Protein AF-A0A2N5SZE6-F1 (afdb_monomer_lite)

Structure (mmCIF, N/CA/C/O backbone):
data_AF-A0A2N5SZE6-F1
#
_entry.id   AF-A0A2N5SZE6-F1
#
loop_
_atom_site.group_PDB
_atom_site.id
_atom_site.type_symbol
_atom_site.label_atom_id
_atom_site.label_alt_id
_atom_site.label_comp_id
_atom_site.label_asym_id
_atom_site.label_entity_id
_atom_site.label_seq_id
_atom_site.pdbx_PDB_ins_code
_atom_site.Cartn_x
_atom_site.Cartn_y
_atom_site.Cartn_z
_atom_site.occupancy
_atom_site.B_iso_or_equiv
_atom_site.auth_seq_id
_atom_site.auth_comp_id
_atom_site.auth_asym_id
_atom_site.auth_atom_id
_atom_site.pdbx_PDB_model_num
ATOM 1 N N . MET A 1 1 ? -30.604 61.921 -25.291 1.00 42.69 1 MET A N 1
ATOM 2 C CA . MET A 1 1 ? -31.388 61.416 -26.440 1.00 42.69 1 MET A CA 1
ATOM 3 C C . MET A 1 1 ? -31.442 59.895 -26.360 1.00 42.69 1 MET A C 1
ATOM 5 O O . MET A 1 1 ? -30.393 59.271 -26.375 1.00 42.69 1 MET A O 1
ATOM 9 N N . LYS A 1 2 ? -32.640 59.316 -26.205 1.00 49.38 2 LYS A N 1
ATOM 10 C CA . LYS A 1 2 ? -32.944 57.936 -26.626 1.00 49.38 2 LYS A CA 1
ATOM 11 C C . LYS A 1 2 ? -33.401 57.992 -28.090 1.00 49.38 2 LYS A C 1
ATOM 13 O O . LYS A 1 2 ? -34.005 58.991 -28.478 1.00 49.38 2 LYS A O 1
ATOM 18 N N . PRO A 1 3 ? -33.115 56.951 -28.872 1.00 51.12 3 PRO A N 1
ATOM 19 C CA . PRO A 1 3 ? -34.166 56.036 -29.341 1.00 51.12 3 PRO A CA 1
ATOM 20 C C . PRO A 1 3 ? -33.725 54.574 -29.103 1.00 51.12 3 PRO A C 1
ATOM 22 O O . PRO A 1 3 ? -32.550 54.318 -28.881 1.00 51.12 3 PRO A O 1
ATOM 25 N N . GLY A 1 4 ? -34.557 53.538 -29.048 1.00 38.22 4 GLY A N 1
ATOM 26 C CA . GLY A 1 4 ? -35.916 53.321 -29.541 1.00 38.22 4 GLY A CA 1
ATOM 27 C C . GLY A 1 4 ? -35.947 51.893 -30.114 1.00 38.22 4 GLY A C 1
ATOM 28 O O . GLY A 1 4 ? -35.139 51.573 -30.976 1.00 38.22 4 GLY A O 1
ATOM 29 N N . LEU A 1 5 ? -36.806 51.032 -29.560 1.00 47.62 5 LEU A N 1
ATOM 30 C CA . LEU A 1 5 ? -36.953 49.595 -29.844 1.00 47.62 5 LEU A CA 1
ATOM 31 C C . LEU A 1 5 ? -37.457 49.263 -31.262 1.00 47.62 5 LEU A C 1
ATOM 33 O O . LEU A 1 5 ? -38.324 49.972 -31.766 1.00 47.62 5 LEU A O 1
ATOM 37 N N . SER A 1 6 ? -37.061 48.088 -31.779 1.00 46.69 6 SER A N 1
ATOM 38 C CA . SER A 1 6 ? -37.891 47.042 -32.444 1.00 46.69 6 SER A CA 1
ATOM 39 C C . SER A 1 6 ? -37.026 46.220 -33.409 1.00 46.69 6 SER A C 1
ATOM 41 O O . SER A 1 6 ? -36.114 46.770 -34.004 1.00 46.69 6 SER A O 1
ATOM 43 N N . SER A 1 7 ? -37.248 44.946 -33.722 1.00 48.34 7 SER A N 1
ATOM 44 C CA . SER A 1 7 ? -38.049 43.832 -33.206 1.00 48.34 7 SER A CA 1
ATOM 45 C C . SER A 1 7 ? -37.662 42.620 -34.081 1.00 48.34 7 SER A C 1
ATOM 47 O O . SER A 1 7 ? -37.214 42.802 -35.210 1.00 48.34 7 SER A O 1
ATOM 49 N N . GLN A 1 8 ? -37.973 41.415 -33.595 1.00 40.47 8 GLN A N 1
ATOM 50 C CA . GLN A 1 8 ? -38.360 40.239 -34.388 1.00 40.47 8 GLN A CA 1
ATOM 51 C C . GLN A 1 8 ? -37.268 39.233 -34.805 1.00 40.47 8 GLN A C 1
ATOM 53 O O . GLN A 1 8 ? -36.382 39.512 -35.604 1.00 40.47 8 GLN A O 1
ATOM 58 N N . GLY A 1 9 ? -37.420 37.990 -34.322 1.00 42.38 9 GLY A N 1
ATOM 59 C CA . GLY A 1 9 ? -36.678 36.840 -34.844 1.00 42.38 9 GLY A CA 1
ATOM 60 C C . GLY A 1 9 ? -36.742 35.555 -34.013 1.00 42.38 9 GLY A C 1
ATOM 61 O O . GLY A 1 9 ? -35.705 34.999 -33.682 1.00 42.38 9 GLY A O 1
ATOM 62 N N . ASN A 1 10 ? -37.940 35.075 -33.664 1.00 49.06 10 ASN A N 1
ATOM 63 C CA . ASN A 1 10 ? -38.160 33.740 -33.085 1.00 49.06 10 ASN A CA 1
ATOM 64 C C . ASN A 1 10 ? -37.524 32.618 -33.934 1.00 49.06 10 ASN A C 1
ATOM 66 O O . ASN A 1 10 ? -37.775 32.592 -35.143 1.00 49.06 10 ASN A O 1
ATOM 70 N N . ARG A 1 11 ? -36.885 31.620 -33.292 1.00 45.81 11 ARG A N 1
ATOM 71 C CA . ARG A 1 11 ? -37.281 30.186 -33.345 1.00 45.81 11 ARG A CA 1
ATOM 72 C C . ARG A 1 11 ? -36.247 29.229 -32.721 1.00 45.81 11 ARG A C 1
ATOM 74 O O . ARG A 1 11 ? -35.130 29.150 -33.205 1.00 45.81 11 ARG A O 1
ATOM 81 N N . GLY A 1 12 ? -36.732 28.410 -31.774 1.00 44.34 12 GLY A N 1
ATOM 82 C CA . GLY A 1 12 ? -36.313 27.018 -31.525 1.00 44.34 12 GLY A CA 1
ATOM 83 C C . GLY A 1 12 ? -34.961 26.839 -30.826 1.00 44.34 12 GLY A C 1
ATOM 84 O O . GLY A 1 12 ? -33.995 27.502 -31.144 1.00 44.34 12 GLY A O 1
ATOM 85 N N . VAL A 1 13 ? -34.764 25.940 -29.873 1.00 54.84 13 VAL A N 1
ATOM 86 C CA . VAL A 1 13 ? -35.540 24.791 -29.407 1.00 54.84 13 V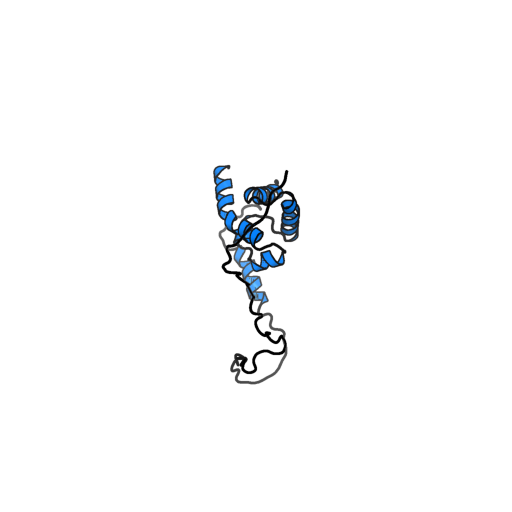AL A CA 1
ATOM 87 C C . VAL A 1 13 ? -34.973 24.483 -28.022 1.00 54.84 13 VAL A C 1
ATOM 89 O O . VAL A 1 13 ? -33.765 24.314 -27.868 1.00 54.84 13 VAL A O 1
ATOM 92 N N . GLY A 1 14 ? -35.830 24.461 -27.004 1.00 49.22 14 GLY A N 1
ATOM 93 C CA . GLY A 1 14 ? -35.435 24.052 -25.663 1.00 49.22 14 GLY A CA 1
ATOM 94 C C . GLY A 1 14 ? -35.222 22.544 -25.620 1.00 49.22 14 GLY A C 1
ATOM 95 O O . GLY A 1 14 ? -36.130 21.788 -25.958 1.00 49.22 14 GLY A O 1
ATOM 96 N N . TYR A 1 15 ? -34.056 22.096 -25.166 1.00 52.91 15 TYR A N 1
ATOM 97 C CA . TYR A 1 15 ? -33.922 20.736 -24.660 1.00 52.91 15 TYR A CA 1
ATOM 98 C C . TYR A 1 15 ? -34.344 20.744 -23.186 1.00 52.91 15 TYR A C 1
ATOM 100 O O . TYR A 1 15 ? -33.574 21.043 -22.280 1.00 52.91 15 TYR A O 1
ATOM 108 N N . ASN A 1 16 ? -35.617 20.442 -22.931 1.00 51.53 16 ASN A N 1
ATOM 109 C CA . ASN A 1 16 ? -36.015 19.936 -21.623 1.00 51.53 16 ASN A CA 1
ATOM 110 C C . ASN A 1 16 ? -35.439 18.518 -21.512 1.00 51.53 16 ASN A C 1
ATOM 112 O O . ASN A 1 16 ? -35.991 17.590 -22.101 1.00 51.53 16 ASN A O 1
ATOM 116 N N . LEU A 1 17 ? -34.343 18.326 -20.770 1.00 53.41 17 LEU A N 1
ATOM 117 C CA . LEU A 1 17 ? -34.017 16.995 -20.254 1.00 53.41 17 LEU A CA 1
ATOM 118 C C . LEU A 1 17 ? -35.003 16.686 -19.123 1.00 53.41 17 LEU A C 1
ATOM 120 O O . LEU A 1 17 ? -34.713 16.850 -17.940 1.00 53.41 17 LEU A O 1
ATOM 124 N N . GLN A 1 18 ? -36.198 16.242 -19.497 1.00 48.53 18 GLN A N 1
ATOM 125 C CA . GLN A 1 18 ? -37.044 15.475 -18.597 1.00 48.53 18 GLN A CA 1
ATOM 126 C C . GLN A 1 18 ? -36.408 14.095 -18.476 1.00 48.53 18 GLN A C 1
ATOM 128 O O . GLN A 1 18 ? -36.620 13.212 -19.303 1.00 48.53 18 GLN A O 1
ATOM 133 N N . CYS A 1 19 ? -35.574 13.928 -17.450 1.00 51.38 19 CYS A N 1
ATOM 134 C CA . CYS A 1 19 ? -35.169 12.612 -16.989 1.00 51.38 19 CYS A CA 1
ATOM 135 C C . CYS A 1 19 ? -36.447 11.825 -16.683 1.00 51.38 19 CYS A C 1
ATOM 137 O O . CYS A 1 19 ? -37.150 12.122 -15.715 1.00 51.38 19 CYS A O 1
ATOM 139 N N . ALA A 1 20 ? -36.772 10.856 -17.538 1.00 51.09 20 ALA A N 1
ATOM 140 C CA . ALA A 1 20 ? -37.847 9.918 -17.284 1.00 51.09 20 ALA A CA 1
ATOM 141 C C . ALA A 1 20 ? -37.594 9.261 -15.922 1.00 51.09 20 ALA A C 1
ATOM 143 O O . ALA A 1 20 ? -36.571 8.610 -15.700 1.00 51.09 20 ALA A O 1
ATOM 144 N N . ARG A 1 21 ? -38.514 9.471 -14.981 1.00 58.19 21 ARG A N 1
ATOM 145 C CA . ARG A 1 21 ? -38.494 8.792 -13.691 1.00 58.19 21 ARG A CA 1
ATOM 146 C C . ARG A 1 21 ? -38.848 7.331 -13.959 1.00 58.19 21 ARG A C 1
ATOM 148 O O . ARG A 1 21 ? -39.981 7.035 -14.325 1.00 58.19 21 ARG A O 1
ATOM 155 N N . VAL A 1 22 ? -37.867 6.440 -13.828 1.00 55.69 22 VAL A N 1
ATOM 156 C CA . VAL A 1 22 ? -38.076 4.993 -13.952 1.00 55.69 22 VAL A CA 1
ATOM 157 C C . VAL A 1 22 ? -39.060 4.558 -12.853 1.00 55.69 22 VAL A C 1
ATOM 159 O O . VAL A 1 22 ? -38.817 4.869 -11.681 1.00 55.69 22 VAL A O 1
ATOM 162 N N . PRO A 1 23 ? -40.182 3.897 -13.198 1.00 53.12 23 PRO A N 1
ATOM 163 C CA . PRO A 1 23 ? -41.106 3.324 -12.224 1.00 53.12 23 PRO A CA 1
ATOM 164 C C . PRO A 1 23 ? -40.374 2.380 -11.265 1.00 53.12 23 PRO A C 1
ATOM 166 O O . PRO A 1 23 ? -39.477 1.644 -11.669 1.00 53.12 23 PRO A O 1
ATOM 169 N N . GLY A 1 24 ? -40.735 2.462 -9.985 1.00 53.31 24 GLY A N 1
ATOM 170 C CA . GLY A 1 24 ? -39.968 1.924 -8.867 1.00 53.31 24 GLY A CA 1
ATOM 171 C C . GLY A 1 24 ? -39.580 0.451 -8.991 1.00 53.31 24 GLY A C 1
ATOM 172 O O . GLY A 1 24 ? -40.391 -0.403 -9.337 1.00 53.31 24 GLY A O 1
ATOM 173 N N . VAL A 1 25 ? -38.343 0.148 -8.600 1.00 54.75 25 VAL A N 1
ATOM 174 C CA . VAL A 1 25 ? -38.033 -1.180 -8.076 1.00 54.75 25 VAL A CA 1
ATOM 175 C C . VAL A 1 25 ? -38.656 -1.258 -6.685 1.00 54.75 25 VAL A C 1
ATOM 177 O O . VAL A 1 25 ? -38.266 -0.530 -5.772 1.00 54.75 25 VAL A O 1
ATOM 180 N N . SER A 1 26 ? -39.688 -2.084 -6.531 1.00 51.66 26 SER A N 1
ATOM 181 C CA . SER A 1 26 ? -40.213 -2.426 -5.213 1.00 51.66 26 SER A CA 1
ATOM 182 C C . SER A 1 26 ? -39.073 -2.984 -4.360 1.00 51.66 26 SER A C 1
ATOM 184 O O . SER A 1 26 ? -38.483 -4.004 -4.700 1.00 51.66 26 SER A O 1
ATOM 186 N N . LEU A 1 27 ? -38.785 -2.334 -3.229 1.00 56.91 27 LEU A N 1
ATOM 187 C CA . LEU A 1 27 ? -37.887 -2.847 -2.180 1.00 56.91 27 LEU A CA 1
ATOM 188 C C . LEU A 1 27 ? -38.513 -4.015 -1.396 1.00 56.91 27 LEU A C 1
ATOM 190 O O . LEU A 1 27 ? -37.948 -4.501 -0.420 1.00 56.91 27 LEU A O 1
ATOM 194 N N . THR A 1 28 ? -39.703 -4.449 -1.802 1.00 63.62 28 THR A N 1
ATOM 195 C CA . THR A 1 28 ? -40.484 -5.486 -1.149 1.00 63.62 28 THR A CA 1
ATOM 196 C C . THR A 1 28 ? -40.504 -6.722 -2.038 1.00 63.62 28 THR A C 1
ATOM 198 O O . THR A 1 28 ? -41.261 -6.799 -3.004 1.00 63.62 28 THR A O 1
ATOM 201 N N . SER A 1 29 ? -39.679 -7.680 -1.636 1.00 58.75 29 SER A N 1
ATOM 202 C CA . SER A 1 29 ? -39.667 -9.078 -2.059 1.00 58.75 29 SER A CA 1
ATOM 203 C C . SER A 1 29 ? -38.939 -9.392 -3.374 1.00 58.75 29 SER A C 1
ATOM 205 O O . SER A 1 29 ? -39.185 -8.763 -4.404 1.00 58.75 29 SER A O 1
ATOM 207 N N . PRO A 1 30 ? -38.051 -10.405 -3.363 1.00 58.81 30 PRO A N 1
ATOM 208 C CA . PRO A 1 30 ? -37.449 -10.918 -4.584 1.00 58.81 30 PRO A CA 1
ATOM 209 C C . PRO A 1 30 ? -38.532 -11.399 -5.568 1.00 58.81 30 PRO A C 1
ATOM 211 O O . PRO A 1 30 ? -39.611 -11.817 -5.135 1.00 58.81 30 PRO A O 1
ATOM 214 N N . PRO A 1 31 ? -38.261 -11.379 -6.887 1.00 60.72 31 PRO A N 1
ATOM 215 C CA . PRO A 1 31 ? -39.179 -11.921 -7.881 1.00 60.72 31 PRO A CA 1
ATOM 216 C C . PRO A 1 31 ? -39.554 -13.366 -7.528 1.00 60.72 31 PRO A C 1
ATOM 218 O O . PRO A 1 31 ? -38.686 -14.186 -7.225 1.00 60.72 31 PRO A O 1
ATOM 221 N N . ALA A 1 32 ? -40.852 -13.674 -7.592 1.00 58.41 32 ALA A N 1
ATOM 222 C CA . ALA A 1 32 ? -41.478 -14.900 -7.081 1.00 58.41 32 ALA A CA 1
ATOM 223 C C . ALA A 1 32 ? -41.013 -16.228 -7.727 1.00 58.41 32 ALA A C 1
ATOM 225 O O . ALA A 1 32 ? -41.557 -17.278 -7.410 1.00 58.41 32 ALA A O 1
ATOM 226 N N . ASN A 1 33 ? -40.008 -16.208 -8.608 1.00 61.25 33 ASN A N 1
ATOM 227 C CA . ASN A 1 33 ? -39.479 -17.385 -9.304 1.00 61.25 33 ASN A CA 1
ATOM 228 C C . ASN A 1 33 ? -37.979 -17.633 -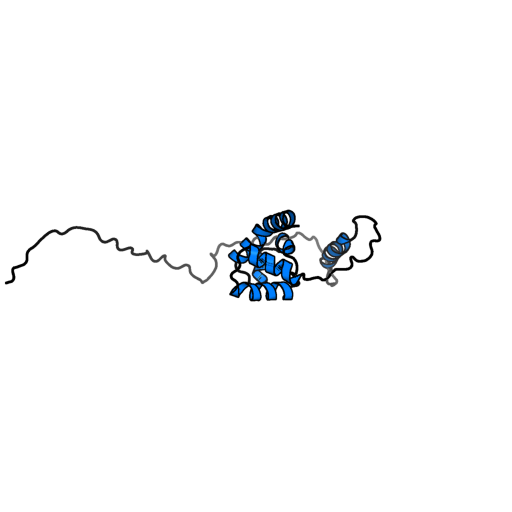9.068 1.00 61.25 33 ASN A C 1
ATOM 230 O O . ASN A 1 33 ? -37.352 -18.384 -9.817 1.00 61.25 33 ASN A O 1
ATOM 234 N N . LEU A 1 34 ? -37.381 -17.045 -8.028 1.00 60.78 34 LEU A N 1
ATOM 235 C CA . LEU A 1 34 ? -36.038 -17.441 -7.597 1.00 60.78 34 LEU A CA 1
ATOM 236 C C . LEU A 1 34 ? -36.078 -18.846 -6.974 1.00 60.78 34 LEU A C 1
ATOM 238 O O . LEU A 1 34 ? -36.411 -19.024 -5.804 1.00 60.78 34 LEU A O 1
ATOM 242 N N . GLN A 1 35 ? -35.730 -19.854 -7.773 1.00 66.31 35 GLN A N 1
ATOM 243 C CA . GLN A 1 35 ? -35.506 -21.213 -7.291 1.00 66.31 35 GLN A CA 1
ATOM 244 C C . GLN A 1 35 ? -34.135 -21.285 -6.612 1.00 66.31 35 GLN A C 1
ATOM 246 O O . GLN A 1 35 ? -33.093 -21.189 -7.262 1.00 66.31 35 GLN A O 1
ATOM 251 N N . PHE A 1 36 ? -34.123 -21.472 -5.294 1.00 61.00 36 PHE A N 1
ATOM 252 C CA . PHE A 1 36 ? -32.906 -21.828 -4.574 1.00 61.00 36 PHE A CA 1
ATOM 253 C C . PHE A 1 36 ? -32.531 -23.272 -4.919 1.00 61.00 36 PHE A C 1
ATOM 255 O O . PHE A 1 36 ? -33.126 -24.224 -4.416 1.00 61.00 36 PHE A O 1
ATOM 262 N N . LEU A 1 37 ? -31.526 -23.450 -5.778 1.00 65.56 37 LEU A N 1
ATOM 263 C CA . LEU A 1 37 ? -30.899 -24.752 -5.986 1.00 65.56 37 LEU A CA 1
ATOM 264 C C . LEU A 1 37 ? -30.014 -25.075 -4.776 1.00 65.56 37 LEU A C 1
ATOM 266 O O . LEU A 1 37 ? -28.810 -24.819 -4.766 1.00 65.56 37 LEU A O 1
ATOM 270 N N . SER A 1 38 ? -30.609 -25.645 -3.730 1.00 64.81 38 SER A N 1
ATOM 271 C CA . SER A 1 38 ? -29.840 -26.280 -2.662 1.00 64.81 38 SER A CA 1
ATOM 272 C C . SER A 1 38 ? -29.166 -27.537 -3.210 1.00 64.81 38 SER A C 1
ATOM 274 O O . SER A 1 38 ? -29.821 -28.460 -3.696 1.00 64.81 38 SER A O 1
ATOM 276 N N . ARG A 1 39 ? -27.835 -27.600 -3.115 1.00 57.56 39 ARG A N 1
ATOM 277 C CA . ARG A 1 39 ? -27.067 -28.798 -3.466 1.00 57.56 39 ARG A CA 1
ATOM 278 C C . ARG A 1 39 ? -27.360 -29.892 -2.433 1.00 57.56 39 ARG A C 1
ATOM 280 O O . ARG A 1 39 ? -26.735 -29.944 -1.377 1.00 57.56 39 ARG A O 1
ATOM 287 N N . LYS A 1 40 ? -28.317 -30.770 -2.732 1.00 51.56 40 LYS A N 1
ATOM 288 C CA . LYS A 1 40 ? -28.589 -31.981 -1.951 1.00 51.56 40 LYS A CA 1
ATOM 289 C C . LYS A 1 40 ? -27.404 -32.939 -2.102 1.00 51.56 40 LYS A C 1
ATOM 291 O O . LYS A 1 40 ? -27.247 -33.580 -3.137 1.00 51.56 40 LYS A O 1
ATOM 296 N N . LYS A 1 41 ? -26.555 -33.034 -1.074 1.00 54.69 41 LYS A N 1
ATOM 297 C CA . LYS A 1 41 ? -25.584 -34.127 -0.951 1.00 54.69 41 LYS A CA 1
ATOM 298 C C . LYS A 1 41 ? -26.366 -35.403 -0.638 1.00 54.69 41 LYS A C 1
ATOM 300 O O . LYS A 1 41 ? -27.062 -35.469 0.372 1.00 54.69 41 LYS A O 1
ATOM 305 N N . HIS A 1 42 ? -26.274 -36.397 -1.516 1.00 41.12 42 HIS A N 1
ATOM 306 C CA . HIS A 1 42 ? -26.778 -37.737 -1.240 1.00 41.12 42 HIS A CA 1
ATOM 307 C C . HIS A 1 42 ? -25.892 -38.349 -0.146 1.00 41.12 42 HIS A C 1
ATOM 309 O O . HIS A 1 42 ? -24.717 -38.615 -0.381 1.00 41.12 42 HIS A O 1
ATOM 315 N N . ASN A 1 43 ? -26.440 -38.517 1.055 1.00 53.81 43 ASN A N 1
ATOM 316 C CA . ASN A 1 43 ? -25.865 -39.357 2.100 1.00 53.81 43 ASN A CA 1
ATOM 317 C C . ASN A 1 43 ? -26.859 -40.505 2.299 1.00 53.81 43 ASN A C 1
ATOM 319 O O . ASN A 1 43 ? -27.971 -40.277 2.773 1.00 53.81 43 ASN A O 1
ATOM 323 N N . ASN A 1 44 ? -26.480 -41.717 1.894 1.00 43.84 44 ASN A N 1
ATOM 324 C CA . ASN A 1 44 ? -27.176 -42.920 2.349 1.00 43.84 44 ASN A CA 1
ATOM 325 C C . ASN A 1 44 ? -26.789 -43.155 3.829 1.00 43.84 44 ASN A C 1
ATOM 327 O O . ASN A 1 44 ? -25.625 -42.966 4.173 1.00 43.84 44 ASN A O 1
ATOM 331 N N . GLY A 1 45 ? -27.794 -43.459 4.671 1.00 37.84 45 GLY A N 1
ATOM 332 C CA . GLY A 1 45 ? -27.832 -43.362 6.153 1.00 37.84 45 GLY A CA 1
ATOM 333 C C . GLY A 1 45 ? -26.849 -44.222 6.972 1.00 37.84 45 GLY A C 1
ATOM 334 O O . GLY A 1 45 ? -26.005 -44.898 6.404 1.00 37.84 45 GLY A O 1
ATOM 335 N N . ASN A 1 46 ? -26.878 -44.272 8.314 1.00 37.44 46 ASN A N 1
ATOM 336 C CA . ASN A 1 46 ? -27.790 -43.789 9.381 1.00 37.44 46 ASN A CA 1
ATOM 337 C C . ASN A 1 46 ? -26.934 -43.486 10.671 1.00 37.44 46 ASN A C 1
ATOM 339 O O . ASN A 1 46 ? -25.718 -43.390 10.519 1.00 37.44 46 ASN A O 1
ATOM 343 N N . PRO A 1 47 ? -27.456 -43.242 11.900 1.00 59.59 47 PRO A N 1
ATOM 344 C CA . PRO A 1 47 ? -27.129 -42.069 12.714 1.00 59.59 47 PRO A CA 1
ATOM 345 C C . PRO A 1 47 ? -26.200 -42.360 13.919 1.00 59.59 47 PRO A C 1
ATOM 347 O O . PRO A 1 47 ? -25.901 -43.508 14.242 1.00 59.59 47 PRO A O 1
ATOM 350 N N . THR A 1 48 ? -25.901 -41.291 14.666 1.00 40.69 48 THR A N 1
ATOM 351 C CA . THR A 1 48 ? -25.513 -41.223 16.097 1.00 40.69 48 THR A CA 1
ATOM 352 C C . THR A 1 48 ? -24.061 -40.814 16.389 1.00 40.69 48 THR A C 1
ATOM 354 O O . THR A 1 48 ? -23.104 -41.401 15.898 1.00 40.69 48 THR A O 1
ATOM 357 N N . VAL A 1 49 ? -23.981 -39.855 17.318 1.00 41.09 49 VAL A N 1
ATOM 358 C CA . VAL A 1 49 ? -22.854 -39.368 18.129 1.00 41.09 49 VAL A CA 1
ATOM 359 C C . VAL A 1 49 ? -22.134 -38.115 17.617 1.00 41.09 49 VAL A C 1
ATOM 361 O O . VAL A 1 49 ? -21.439 -38.085 16.607 1.00 41.09 49 VAL A O 1
ATOM 364 N N . GLU A 1 50 ? -22.341 -37.063 18.405 1.00 46.78 50 GLU A N 1
ATOM 365 C CA . GLU A 1 50 ? -21.682 -35.769 18.402 1.00 46.78 50 GLU A CA 1
ATOM 366 C C . GLU A 1 50 ? -20.161 -35.903 18.508 1.00 46.78 50 GLU A C 1
ATOM 368 O O . GLU A 1 50 ? -19.657 -36.544 19.426 1.00 46.78 50 GLU A O 1
ATOM 373 N N . THR A 1 51 ? -19.412 -35.215 17.648 1.00 35.88 51 THR A N 1
ATOM 374 C CA . THR A 1 51 ? -18.203 -34.491 18.068 1.00 35.88 51 THR A CA 1
ATOM 375 C C . THR A 1 51 ? -17.861 -33.446 17.010 1.00 35.88 51 THR A C 1
ATOM 377 O O . THR A 1 51 ? -17.834 -33.736 15.815 1.00 35.88 51 THR A O 1
ATOM 380 N N . ASN A 1 52 ? -17.614 -32.214 17.455 1.00 48.88 52 ASN A N 1
ATOM 381 C CA . ASN A 1 52 ? -17.121 -31.109 16.638 1.00 48.88 52 ASN A CA 1
ATOM 382 C C . ASN A 1 52 ? -15.899 -31.555 15.824 1.00 48.88 52 ASN A C 1
ATOM 384 O O . ASN A 1 52 ? -14.839 -31.805 16.390 1.00 48.88 52 ASN A O 1
ATOM 388 N N . SER A 1 53 ? -16.057 -31.676 14.504 1.00 44.56 53 SER A N 1
ATOM 389 C CA . SER A 1 53 ? -14.983 -32.086 13.600 1.00 44.56 53 SER A CA 1
ATOM 390 C C . SER A 1 53 ? -13.951 -30.956 13.456 1.00 44.56 53 SER A C 1
ATOM 392 O O . SER A 1 53 ? -14.282 -29.904 12.897 1.00 44.56 53 SER A O 1
ATOM 394 N N . PRO A 1 54 ? -12.688 -31.144 13.887 1.00 54.03 54 PRO A N 1
ATOM 395 C CA . PRO A 1 54 ? -11.608 -30.189 13.677 1.00 54.03 54 PRO A CA 1
ATOM 396 C C . PRO A 1 54 ? -11.018 -30.389 12.273 1.00 54.03 54 PRO A C 1
ATOM 398 O O . PRO A 1 54 ? -9.834 -30.663 12.099 1.00 54.03 54 PRO A O 1
ATOM 401 N N . GLY A 1 55 ? -11.858 -30.288 11.243 1.00 52.09 55 GLY A N 1
ATOM 402 C CA . GLY A 1 55 ? -11.453 -30.525 9.854 1.00 52.09 55 GLY A CA 1
ATOM 403 C C . GLY A 1 55 ? -10.667 -29.377 9.217 1.00 52.09 55 GLY A C 1
ATOM 404 O O . GLY A 1 55 ? -10.069 -29.574 8.169 1.00 52.09 55 GLY A O 1
ATOM 405 N N . ASN A 1 56 ? -10.649 -28.193 9.840 1.00 56.06 56 ASN A N 1
ATOM 406 C CA . ASN A 1 56 ? -10.093 -26.972 9.240 1.00 56.06 56 ASN A CA 1
ATOM 407 C C . ASN A 1 56 ? -8.763 -26.516 9.881 1.00 56.06 56 ASN A C 1
ATOM 409 O O . ASN A 1 56 ? -7.983 -25.793 9.274 1.00 56.06 56 ASN A O 1
ATOM 413 N N . LEU A 1 57 ? -8.446 -26.968 11.101 1.00 57.62 57 LEU A N 1
ATOM 414 C CA . LEU A 1 57 ? -7.213 -26.560 11.794 1.00 57.62 57 LEU A CA 1
ATOM 415 C C . LEU A 1 57 ? -5.969 -27.301 11.298 1.00 57.62 57 LEU A C 1
ATOM 417 O O . LEU A 1 57 ? -4.880 -26.738 11.301 1.00 57.62 57 LEU A O 1
ATOM 421 N N . VAL A 1 58 ? -6.113 -28.548 10.843 1.00 62.47 58 VAL A N 1
ATOM 422 C CA . VAL A 1 58 ? -4.977 -29.349 10.358 1.00 62.47 58 VAL A CA 1
ATOM 423 C C . VAL A 1 58 ? -4.428 -28.790 9.042 1.00 62.47 58 VAL A C 1
ATOM 425 O O . VAL A 1 58 ? -3.222 -28.833 8.805 1.00 62.47 58 VAL A O 1
ATOM 428 N N . GLU A 1 59 ? -5.293 -28.237 8.191 1.00 60.81 59 GLU A N 1
ATOM 429 C CA . GLU A 1 59 ? -4.895 -27.616 6.925 1.00 60.81 59 GLU A CA 1
ATOM 430 C C . GLU A 1 59 ? -4.178 -26.277 7.161 1.00 60.81 59 GLU A C 1
ATOM 432 O O . GLU A 1 59 ? -3.108 -26.040 6.597 1.00 60.81 59 GLU A O 1
ATOM 437 N N . ILE A 1 60 ? -4.677 -25.472 8.108 1.00 64.69 60 ILE A N 1
ATOM 438 C CA . ILE A 1 60 ? -4.013 -24.246 8.577 1.00 64.69 60 ILE A CA 1
ATOM 439 C C . ILE A 1 60 ? -2.661 -24.575 9.241 1.00 64.69 60 ILE A C 1
ATOM 441 O O . ILE A 1 60 ? -1.652 -23.936 8.951 1.00 64.69 60 ILE A O 1
ATOM 445 N N . ALA A 1 61 ? -2.587 -25.617 10.075 1.00 65.00 61 ALA A N 1
ATOM 446 C CA . ALA A 1 61 ? -1.345 -26.035 10.733 1.00 65.00 61 ALA A CA 1
ATOM 447 C C . ALA A 1 61 ? -0.275 -26.524 9.738 1.00 65.00 61 ALA A C 1
ATOM 449 O O . ALA A 1 61 ? 0.916 -26.267 9.929 1.00 65.00 61 ALA A O 1
ATOM 450 N N . LYS A 1 62 ? -0.682 -27.173 8.637 1.00 64.06 62 LYS A N 1
ATOM 451 C CA . LYS A 1 62 ? 0.235 -27.548 7.547 1.00 64.06 62 LYS A CA 1
ATOM 452 C C . LYS A 1 62 ? 0.833 -26.325 6.847 1.00 64.06 62 LYS A C 1
ATOM 454 O O . LYS A 1 62 ? 1.998 -26.377 6.461 1.00 64.06 62 LYS A O 1
ATOM 459 N N . TRP A 1 63 ? 0.088 -25.223 6.731 1.00 57.84 63 TRP A N 1
ATOM 460 C CA . TRP A 1 63 ? 0.597 -23.970 6.162 1.00 57.84 63 TRP A CA 1
ATOM 461 C C . TRP A 1 63 ? 1.707 -23.344 7.025 1.00 57.84 63 TRP A C 1
ATOM 463 O O . TRP A 1 63 ? 2.739 -22.945 6.484 1.00 57.84 63 TRP A O 1
ATOM 473 N N . PHE A 1 64 ? 1.561 -23.351 8.358 1.00 65.44 64 PHE A N 1
ATOM 474 C CA . PHE A 1 64 ? 2.601 -22.865 9.280 1.00 65.44 64 PHE A CA 1
ATOM 475 C C . PHE A 1 64 ? 3.874 -23.730 9.264 1.00 65.44 64 PHE A C 1
ATOM 477 O O . PHE A 1 64 ? 4.983 -23.204 9.321 1.00 65.44 64 PHE A O 1
ATOM 484 N N . MET A 1 65 ? 3.736 -25.054 9.152 1.00 61.69 65 MET A N 1
ATOM 485 C CA . MET A 1 65 ? 4.870 -25.993 9.186 1.00 61.69 65 MET A CA 1
ATOM 486 C C . MET A 1 65 ? 5.676 -26.026 7.873 1.00 61.69 65 MET A C 1
ATOM 488 O O . MET A 1 65 ? 6.876 -26.304 7.888 1.00 61.69 65 MET A O 1
ATOM 492 N N . ASN A 1 66 ? 5.054 -25.707 6.733 1.00 60.09 66 ASN A N 1
ATOM 493 C CA . ASN A 1 66 ? 5.694 -25.777 5.413 1.00 60.09 66 ASN A CA 1
ATOM 494 C C . ASN A 1 66 ? 6.672 -24.617 5.112 1.00 60.09 66 ASN A C 1
ATOM 496 O O . ASN A 1 66 ? 7.317 -24.612 4.067 1.00 60.09 66 ASN A O 1
ATOM 500 N N . GLN A 1 67 ? 6.834 -23.652 6.022 1.00 57.16 67 GLN A N 1
ATOM 501 C CA . GLN A 1 67 ? 7.848 -22.592 5.901 1.00 57.16 67 GLN A CA 1
ATOM 502 C C . GLN A 1 67 ? 9.281 -23.103 6.128 1.00 57.16 67 GLN A C 1
ATOM 504 O O . GLN A 1 67 ? 10.241 -22.413 5.797 1.00 57.16 67 GLN A O 1
ATOM 509 N N . ASN A 1 68 ? 9.446 -24.302 6.702 1.00 55.78 68 ASN A N 1
ATOM 510 C CA . ASN A 1 68 ? 10.723 -24.711 7.289 1.00 55.78 68 ASN A CA 1
ATOM 511 C C . ASN A 1 68 ? 11.523 -25.743 6.478 1.00 55.78 68 ASN A C 1
ATOM 513 O O . ASN A 1 68 ? 12.572 -26.187 6.936 1.00 55.78 68 ASN A O 1
ATOM 517 N N . ASN A 1 69 ? 11.063 -26.148 5.289 1.00 52.16 69 ASN A N 1
ATOM 518 C CA . ASN A 1 69 ? 11.693 -27.248 4.549 1.00 52.16 69 ASN A CA 1
ATOM 519 C C . ASN A 1 69 ? 12.436 -26.803 3.281 1.00 52.16 69 ASN A C 1
ATOM 521 O O . ASN A 1 69 ? 12.273 -27.368 2.202 1.00 52.16 69 ASN A O 1
ATOM 525 N N . GLY A 1 70 ? 13.277 -25.781 3.435 1.00 44.12 70 GLY A N 1
ATOM 526 C CA . GLY A 1 70 ? 14.226 -25.327 2.425 1.00 44.12 70 GLY A CA 1
ATOM 527 C C . GLY A 1 70 ? 15.647 -25.292 2.981 1.00 44.12 70 GLY A C 1
ATOM 528 O O . GLY A 1 70 ? 16.113 -24.239 3.387 1.00 44.12 70 GLY A O 1
ATOM 529 N N . ALA A 1 71 ? 16.322 -26.443 2.944 1.00 45.22 71 ALA A N 1
ATOM 530 C CA . ALA A 1 71 ? 17.772 -26.626 3.047 1.00 45.22 71 ALA A CA 1
ATOM 531 C C . ALA A 1 71 ? 18.490 -26.199 4.351 1.00 45.22 71 ALA A C 1
ATOM 533 O O . ALA A 1 71 ? 18.624 -25.032 4.705 1.00 45.22 71 ALA A O 1
ATOM 534 N N . ASN A 1 72 ? 19.107 -27.205 4.979 1.00 51.16 72 ASN A N 1
ATOM 535 C CA . ASN A 1 72 ? 20.215 -27.106 5.926 1.00 51.16 72 ASN A CA 1
ATOM 536 C C . ASN A 1 72 ? 21.204 -25.969 5.608 1.00 51.16 72 ASN A C 1
ATOM 538 O O . ASN A 1 72 ? 22.116 -26.142 4.800 1.00 51.16 72 ASN A O 1
ATOM 542 N N . LYS A 1 73 ? 21.107 -24.867 6.350 1.00 45.81 73 LYS A N 1
ATOM 543 C CA . LYS A 1 73 ? 22.262 -24.175 6.928 1.00 45.81 73 LYS A CA 1
ATOM 544 C C . LYS A 1 73 ? 21.841 -23.708 8.313 1.00 45.81 73 LYS A C 1
ATOM 546 O O . LYS A 1 73 ? 20.933 -22.895 8.440 1.00 45.81 73 LYS A O 1
ATOM 551 N N . ARG A 1 74 ? 22.507 -24.216 9.351 1.00 57.22 74 ARG A N 1
ATOM 552 C CA . ARG A 1 74 ? 22.500 -23.623 10.692 1.00 57.22 74 ARG A CA 1
ATOM 553 C C . ARG A 1 74 ? 23.159 -22.248 10.588 1.00 57.22 74 ARG A C 1
ATOM 555 O O . ARG A 1 74 ? 24.334 -22.083 10.891 1.00 57.22 74 ARG A O 1
ATOM 562 N N . LEU A 1 75 ? 22.419 -21.286 10.060 1.00 45.00 75 LEU A N 1
ATOM 563 C CA . LEU A 1 75 ? 22.735 -19.881 10.168 1.00 45.00 75 LEU A CA 1
ATOM 564 C C . LEU A 1 75 ? 22.128 -19.460 11.495 1.00 45.00 75 LEU A C 1
ATOM 566 O O . LEU A 1 75 ? 20.958 -19.724 11.770 1.00 45.00 75 LEU A O 1
ATOM 570 N N . LEU A 1 76 ? 22.971 -18.874 12.339 1.00 50.44 76 LEU A N 1
ATOM 571 C CA . LEU A 1 76 ? 22.545 -18.076 13.479 1.00 50.44 76 LEU A CA 1
ATOM 572 C C . LEU A 1 76 ? 21.310 -17.251 13.081 1.00 50.44 76 LEU A C 1
ATOM 574 O O . LEU A 1 76 ? 21.211 -16.879 11.903 1.00 50.44 76 LEU A O 1
ATOM 578 N N . PRO A 1 77 ? 20.395 -16.944 14.022 1.00 51.19 77 PRO A N 1
ATOM 579 C CA . PRO A 1 77 ? 19.348 -15.977 13.730 1.00 51.19 77 PRO A CA 1
ATOM 580 C C . PRO A 1 77 ? 20.038 -14.792 13.055 1.00 51.19 77 PRO A C 1
ATOM 582 O O . PRO A 1 77 ? 21.084 -14.363 13.566 1.00 51.19 77 PRO A O 1
ATOM 585 N N . PRO A 1 78 ? 19.566 -14.314 11.886 1.00 46.88 78 PRO A N 1
ATOM 586 C CA . PRO A 1 78 ? 20.080 -13.059 11.392 1.00 46.88 78 PRO A CA 1
ATOM 587 C C . PRO A 1 78 ? 19.944 -12.126 12.583 1.00 46.88 78 PRO A C 1
ATOM 589 O O . PRO A 1 78 ? 18.863 -12.012 13.165 1.00 46.88 78 PRO A O 1
ATOM 592 N N . SER A 1 79 ? 21.071 -11.566 13.021 1.00 45.88 79 SER A N 1
ATOM 593 C CA . SER A 1 79 ? 21.040 -10.354 13.808 1.00 45.88 79 SER A CA 1
ATOM 594 C C . SER A 1 79 ? 20.194 -9.429 12.958 1.00 45.88 79 SER A C 1
ATOM 596 O O . SER A 1 79 ? 20.648 -8.906 11.938 1.00 45.88 79 SER A O 1
ATOM 598 N N . SER A 1 80 ? 18.906 -9.377 13.290 1.00 45.56 80 SER A N 1
ATOM 599 C CA . SER A 1 80 ? 17.991 -8.418 12.744 1.00 45.56 80 SER A CA 1
ATOM 600 C C . SER A 1 80 ? 18.577 -7.142 13.278 1.00 45.56 80 SER A C 1
ATOM 602 O O . SER A 1 80 ? 18.335 -6.758 14.422 1.00 45.56 80 SER A O 1
ATOM 604 N N . LYS A 1 81 ? 19.424 -6.516 12.463 1.00 39.53 81 LYS A N 1
ATOM 605 C CA . LYS A 1 81 ? 19.580 -5.085 12.504 1.00 39.53 81 LYS A CA 1
ATOM 606 C C . LYS A 1 81 ? 18.161 -4.575 12.319 1.00 39.53 81 LYS A C 1
ATOM 608 O O . LYS A 1 81 ? 17.712 -4.350 11.203 1.00 39.53 81 LYS A O 1
ATOM 613 N N . TYR A 1 82 ? 17.458 -4.425 13.437 1.00 40.47 82 TYR A N 1
ATOM 614 C CA . TYR A 1 82 ? 16.269 -3.609 13.598 1.00 40.47 82 TYR A CA 1
ATOM 615 C C . TYR A 1 82 ? 16.746 -2.153 13.490 1.00 40.47 82 TYR A C 1
ATOM 617 O O . TYR A 1 82 ? 16.609 -1.331 14.383 1.00 40.47 82 TYR A O 1
ATOM 625 N N . GLY A 1 83 ? 17.466 -1.875 12.407 1.00 39.31 83 GLY A N 1
ATOM 626 C CA . GLY A 1 83 ? 17.890 -0.570 11.993 1.00 39.31 83 GLY A CA 1
ATOM 627 C C . GLY A 1 83 ? 16.800 -0.109 11.061 1.00 39.31 83 GLY A C 1
ATOM 628 O O . GLY A 1 83 ? 16.855 -0.381 9.867 1.00 39.31 83 GLY A O 1
ATOM 629 N N . ASN A 1 84 ? 15.824 0.589 11.632 1.00 46.62 84 ASN A N 1
ATOM 630 C CA . ASN A 1 84 ? 15.056 1.582 10.900 1.00 46.62 84 ASN A CA 1
ATOM 631 C C . ASN A 1 84 ? 14.063 1.045 9.846 1.00 46.62 84 ASN A C 1
ATOM 633 O O . ASN A 1 84 ? 13.968 1.561 8.733 1.00 46.62 84 ASN A O 1
ATOM 637 N N . THR A 1 85 ? 13.297 0.007 10.185 1.00 51.69 85 THR A N 1
ATOM 638 C CA . THR A 1 85 ? 12.240 -0.539 9.314 1.00 51.69 85 THR A CA 1
ATOM 639 C C . THR A 1 85 ? 11.117 0.468 9.038 1.00 51.69 85 THR A C 1
ATOM 641 O O . THR A 1 85 ? 10.536 0.447 7.953 1.00 51.69 85 THR A O 1
ATOM 644 N N . SER A 1 86 ? 10.855 1.374 9.989 1.00 54.91 86 SER A N 1
ATOM 645 C CA . SER A 1 86 ? 9.893 2.479 9.858 1.00 54.91 86 SER A CA 1
ATOM 646 C C . SER A 1 86 ? 10.153 3.303 8.603 1.00 54.91 86 SER A C 1
ATOM 648 O O . SER A 1 86 ? 9.226 3.602 7.852 1.00 54.91 86 SER A O 1
ATOM 650 N N . ASN A 1 87 ? 11.427 3.575 8.316 1.00 64.44 87 ASN A N 1
ATOM 651 C CA . ASN A 1 87 ? 11.795 4.397 7.177 1.00 64.44 87 ASN A CA 1
ATOM 652 C C . ASN A 1 87 ? 11.519 3.668 5.865 1.00 64.44 87 ASN A C 1
ATOM 654 O O . ASN A 1 87 ? 10.972 4.273 4.963 1.00 64.44 87 ASN A O 1
ATOM 658 N N . SER A 1 88 ? 11.739 2.351 5.769 1.00 83.88 88 SER A N 1
ATOM 659 C CA . SER A 1 88 ? 11.479 1.619 4.517 1.00 83.88 88 SER A CA 1
ATOM 660 C C . SER A 1 88 ? 10.017 1.706 4.058 1.00 83.88 88 SER A C 1
ATOM 662 O O . SER A 1 88 ? 9.751 1.877 2.863 1.00 83.88 88 SER A O 1
ATOM 664 N N . LEU A 1 89 ? 9.072 1.602 4.999 1.00 91.44 89 LEU A N 1
ATOM 665 C CA . LEU A 1 89 ? 7.641 1.685 4.707 1.00 91.44 89 LEU A CA 1
ATOM 666 C C . LEU A 1 89 ? 7.193 3.137 4.504 1.00 91.44 89 LEU A C 1
ATOM 668 O O . LEU A 1 89 ? 6.439 3.423 3.575 1.00 91.44 89 LEU A O 1
ATOM 672 N N . GLN A 1 90 ? 7.701 4.069 5.307 1.00 92.38 90 GLN A N 1
ATOM 673 C CA . GLN A 1 90 ? 7.433 5.497 5.146 1.00 92.38 90 GLN A CA 1
ATOM 674 C C . GLN A 1 90 ? 7.966 6.038 3.806 1.00 92.38 90 GLN A C 1
ATOM 676 O O . GLN A 1 90 ? 7.251 6.761 3.106 1.00 92.38 90 GLN A O 1
ATOM 681 N N . ASP A 1 91 ? 9.170 5.626 3.411 1.00 93.06 91 ASP A N 1
ATOM 682 C CA . ASP A 1 91 ? 9.813 5.924 2.128 1.00 93.06 91 ASP A CA 1
ATOM 683 C C . ASP A 1 91 ? 9.020 5.311 0.972 1.00 93.06 91 ASP A C 1
ATOM 685 O O . ASP A 1 91 ? 8.824 5.951 -0.062 1.00 93.06 91 ASP A O 1
ATOM 689 N N . TYR A 1 92 ? 8.463 4.109 1.158 1.00 95.81 92 TYR A N 1
ATOM 690 C CA . TYR A 1 92 ? 7.563 3.508 0.176 1.00 95.81 92 TYR A CA 1
ATOM 691 C C . TYR A 1 92 ? 6.285 4.332 -0.020 1.00 95.81 92 TYR A C 1
ATOM 693 O O . TYR A 1 92 ? 5.886 4.615 -1.154 1.00 95.81 92 TYR A O 1
ATOM 701 N N . LEU A 1 93 ? 5.642 4.757 1.071 1.00 95.44 93 LEU A N 1
ATOM 702 C CA . LEU A 1 93 ? 4.443 5.595 1.001 1.00 95.44 93 LEU A CA 1
ATOM 703 C C . LEU A 1 93 ? 4.742 6.968 0.377 1.00 95.44 93 LEU A C 1
ATOM 705 O O . LEU A 1 93 ? 3.894 7.531 -0.325 1.00 95.44 93 LEU A O 1
ATOM 709 N N . ALA A 1 94 ? 5.950 7.495 0.588 1.00 94.56 94 ALA A N 1
ATOM 710 C CA . ALA A 1 94 ? 6.440 8.682 -0.102 1.00 94.56 94 ALA A CA 1
ATOM 711 C C . ALA A 1 94 ? 6.622 8.430 -1.605 1.00 94.56 94 ALA A C 1
ATOM 713 O O . ALA A 1 94 ? 6.120 9.207 -2.419 1.00 94.56 94 ALA A O 1
ATOM 714 N N . PHE A 1 95 ? 7.256 7.316 -1.975 1.00 95.31 95 PHE A N 1
ATOM 715 C CA . PHE A 1 95 ? 7.519 6.916 -3.358 1.00 95.31 95 PHE A CA 1
ATOM 716 C C . PHE A 1 95 ? 6.239 6.771 -4.191 1.00 95.31 95 PHE A C 1
ATOM 718 O O . PHE A 1 95 ? 6.191 7.203 -5.340 1.00 95.31 95 PHE A O 1
ATOM 725 N N . ILE A 1 96 ? 5.167 6.213 -3.620 1.00 95.06 96 ILE A N 1
ATOM 726 C CA . ILE A 1 96 ? 3.875 6.060 -4.321 1.00 95.06 96 ILE A CA 1
ATOM 727 C C . ILE A 1 96 ? 3.007 7.332 -4.294 1.00 95.06 96 ILE A C 1
ATOM 729 O O . ILE A 1 96 ? 1.841 7.302 -4.712 1.00 95.06 96 ILE A O 1
ATOM 733 N N . ALA A 1 97 ? 3.558 8.441 -3.793 1.00 94.75 97 ALA A N 1
ATOM 734 C CA . ALA A 1 97 ? 2.899 9.733 -3.665 1.00 94.75 97 ALA A CA 1
ATOM 735 C C . ALA A 1 97 ? 1.574 9.655 -2.882 1.00 94.75 97 ALA A C 1
ATOM 737 O O . ALA A 1 97 ? 0.519 10.103 -3.352 1.00 94.75 97 ALA A O 1
ATOM 738 N N . ILE A 1 98 ? 1.608 9.058 -1.683 1.00 93.50 98 ILE A N 1
ATOM 739 C CA . ILE A 1 98 ? 0.562 9.288 -0.678 1.00 93.50 98 ILE A CA 1
ATOM 740 C C . ILE A 1 98 ? 0.750 10.688 -0.097 1.00 93.50 98 ILE A C 1
ATOM 742 O O . ILE A 1 98 ? 1.866 11.086 0.264 1.00 93.50 98 ILE A O 1
ATOM 746 N N . ALA A 1 99 ? -0.359 11.426 -0.017 1.00 91.00 99 ALA A N 1
ATOM 747 C CA . ALA A 1 99 ? -0.382 12.766 0.545 1.00 91.00 99 ALA A CA 1
ATOM 748 C C . ALA A 1 99 ? 0.171 12.745 1.983 1.00 91.00 99 ALA A C 1
ATOM 750 O O . ALA A 1 99 ? -0.228 11.865 2.747 1.00 91.00 99 ALA A O 1
ATOM 751 N N . PRO A 1 100 ? 1.046 13.694 2.369 1.00 90.94 100 PRO A N 1
ATOM 752 C CA . PRO A 1 100 ? 1.711 13.669 3.673 1.00 90.94 100 PRO A CA 1
ATOM 753 C C . PRO A 1 100 ? 0.744 13.500 4.852 1.00 90.94 100 PRO A C 1
ATOM 755 O O . PRO A 1 100 ? 0.950 12.622 5.676 1.00 90.94 100 PRO A O 1
ATOM 758 N N . HIS A 1 101 ? -0.375 14.231 4.846 1.00 91.19 101 HIS A N 1
ATOM 759 C CA . HIS A 1 101 ? -1.387 14.184 5.908 1.00 91.19 101 HIS A CA 1
ATOM 760 C C . HIS A 1 101 ? -2.116 12.836 6.055 1.00 91.19 101 HIS A C 1
ATOM 762 O O . HIS A 1 101 ? -2.708 12.591 7.093 1.00 91.19 101 HIS A O 1
ATOM 768 N N . LYS A 1 102 ? -2.110 11.972 5.029 1.00 91.81 102 LYS A N 1
ATOM 769 C CA . LYS A 1 102 ? -2.691 10.613 5.107 1.00 91.81 102 LYS A CA 1
ATOM 770 C C . LYS A 1 102 ? -1.646 9.541 5.359 1.00 91.81 102 LYS A C 1
ATOM 772 O O . LYS A 1 102 ? -1.984 8.379 5.551 1.00 91.81 102 LYS A O 1
ATOM 777 N N . ARG A 1 103 ? -0.370 9.899 5.232 1.00 93.81 103 ARG A N 1
ATOM 778 C CA . ARG A 1 103 ? 0.721 8.936 5.306 1.00 93.81 103 ARG A CA 1
ATOM 779 C C . ARG A 1 103 ? 0.846 8.378 6.712 1.00 93.81 103 ARG A C 1
ATOM 781 O O . ARG A 1 103 ? 1.022 7.178 6.824 1.00 93.81 103 ARG A O 1
ATOM 788 N N . GLU A 1 104 ? 0.748 9.240 7.719 1.00 92.69 104 GLU A N 1
ATOM 789 C CA . GLU A 1 104 ? 0.803 8.857 9.134 1.00 92.69 104 GLU A CA 1
ATOM 790 C C . GLU A 1 104 ? -0.356 7.921 9.479 1.00 92.69 104 GLU A C 1
ATOM 792 O O . GLU A 1 104 ? -0.105 6.786 9.849 1.00 92.69 104 GLU A O 1
ATOM 797 N N . GLU A 1 105 ? -1.599 8.307 9.168 1.00 94.62 105 GLU A N 1
ATOM 798 C CA . GLU A 1 105 ? -2.784 7.456 9.375 1.00 94.62 105 GLU A CA 1
ATOM 799 C C . GLU A 1 105 ? -2.643 6.069 8.723 1.00 94.62 105 GLU A C 1
ATOM 801 O O . GLU A 1 105 ? -2.899 5.042 9.346 1.00 94.62 105 GLU A O 1
ATOM 806 N N . ILE A 1 106 ? -2.207 6.016 7.459 1.00 94.81 106 ILE A N 1
ATOM 807 C CA . ILE A 1 106 ? -2.003 4.739 6.763 1.00 94.81 106 ILE A CA 1
ATOM 808 C C . ILE A 1 106 ? -0.858 3.949 7.401 1.00 94.81 106 ILE A C 1
ATOM 810 O O . ILE A 1 106 ? -0.958 2.732 7.507 1.00 94.81 106 ILE A O 1
ATOM 814 N N . LEU A 1 107 ? 0.232 4.609 7.790 1.00 94.88 107 LEU A N 1
ATOM 815 C CA . LEU A 1 107 ? 1.383 3.957 8.405 1.00 94.88 107 LEU A CA 1
ATOM 816 C C . LEU A 1 107 ? 1.012 3.334 9.754 1.00 94.88 107 LEU A C 1
ATOM 818 O O . LEU A 1 107 ? 1.376 2.184 9.985 1.00 94.88 107 LEU A O 1
ATOM 822 N N . ASP A 1 108 ? 0.248 4.047 10.577 1.00 94.44 108 ASP A N 1
ATOM 823 C CA . ASP A 1 108 ? -0.218 3.574 11.881 1.00 94.44 108 ASP A CA 1
ATOM 824 C C . ASP A 1 108 ? -1.100 2.333 11.718 1.00 94.44 108 ASP A C 1
ATOM 826 O O . ASP A 1 108 ? -0.801 1.291 12.293 1.00 94.44 108 ASP A O 1
ATOM 830 N N . ILE A 1 109 ? -2.089 2.376 10.813 1.00 96.00 109 ILE A N 1
ATOM 831 C CA . ILE A 1 109 ? -2.940 1.212 10.505 1.00 96.00 109 ILE A CA 1
ATOM 832 C C . ILE A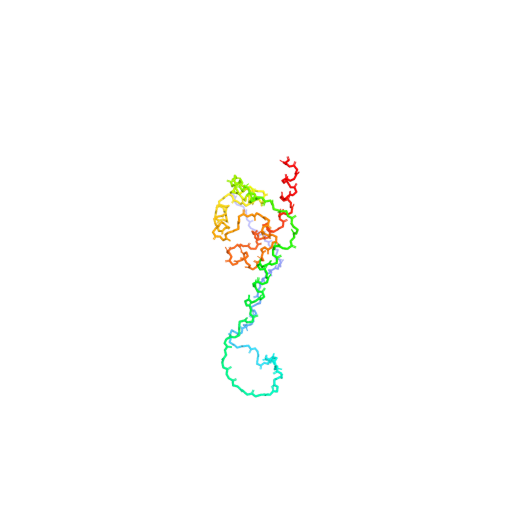 1 109 ? -2.098 0.013 10.052 1.00 96.00 109 ILE A C 1
ATOM 834 O O . ILE A 1 109 ? -2.380 -1.125 10.425 1.00 96.00 109 ILE A O 1
ATOM 838 N N . LEU A 1 110 ? -1.074 0.232 9.224 1.00 94.81 110 LEU A N 1
ATOM 839 C CA . LEU A 1 110 ? -0.211 -0.852 8.754 1.00 94.81 110 LEU A CA 1
ATOM 840 C C . LEU A 1 110 ? 0.601 -1.460 9.900 1.00 94.81 110 LEU A C 1
ATOM 842 O O . LEU A 1 110 ? 0.683 -2.682 9.986 1.00 94.81 110 LEU A O 1
ATOM 846 N N . ILE A 1 111 ? 1.170 -0.633 10.778 1.00 93.62 111 ILE A N 1
ATOM 847 C CA . ILE A 1 111 ? 1.9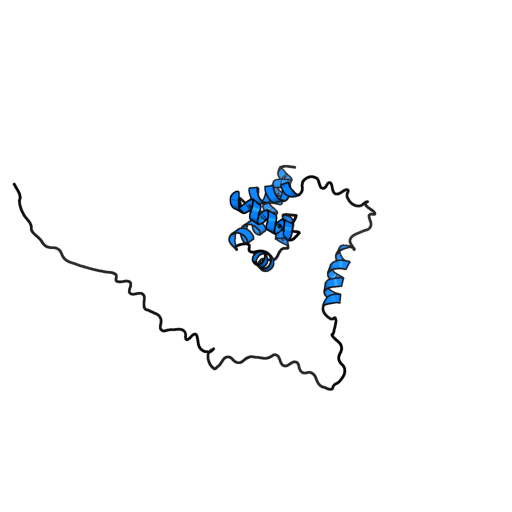54 -1.090 11.932 1.00 93.62 11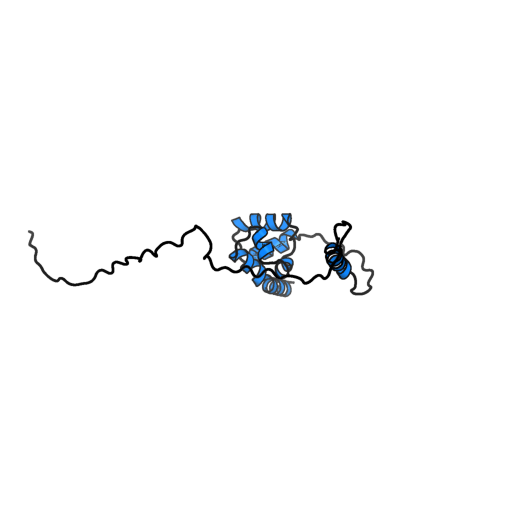1 ILE A CA 1
ATOM 848 C C . ILE A 1 111 ? 1.063 -1.838 12.928 1.00 93.62 111 ILE A C 1
ATOM 850 O O . ILE A 1 111 ? 1.434 -2.932 13.347 1.00 93.62 111 ILE A O 1
ATOM 854 N N . ASP A 1 112 ? -0.124 -1.311 13.226 1.00 95.06 112 ASP A N 1
ATOM 855 C CA . ASP A 1 112 ? -1.100 -1.920 14.140 1.00 95.06 112 ASP A CA 1
ATOM 856 C C . ASP A 1 112 ? -1.596 -3.294 13.661 1.00 95.06 112 ASP A C 1
ATOM 858 O O . ASP A 1 112 ? -2.079 -4.097 14.455 1.00 95.06 112 ASP A O 1
ATOM 862 N N . ASN A 1 113 ? -1.468 -3.577 12.361 1.00 94.56 113 ASN A N 1
ATOM 863 C CA . ASN A 1 113 ? -1.836 -4.852 11.744 1.00 94.56 113 ASN A CA 1
ATOM 864 C C . ASN A 1 113 ? -0.615 -5.713 11.370 1.00 94.56 113 ASN A C 1
ATOM 866 O O . ASN A 1 113 ? -0.725 -6.604 10.526 1.00 94.56 113 ASN A O 1
ATOM 870 N N . ASP A 1 114 ? 0.554 -5.440 11.959 1.00 92.88 114 ASP A N 1
ATOM 871 C CA . ASP A 1 114 ? 1.820 -6.149 11.718 1.00 92.88 114 ASP A CA 1
ATOM 872 C C . ASP A 1 114 ? 2.303 -6.122 10.249 1.00 92.88 114 ASP A C 1
ATOM 874 O O . ASP A 1 114 ? 3.140 -6.924 9.819 1.00 92.88 114 ASP A O 1
ATOM 878 N N . ILE A 1 115 ? 1.837 -5.153 9.455 1.00 93.56 115 ILE A N 1
ATOM 879 C CA . ILE A 1 115 ? 2.255 -4.932 8.065 1.00 93.56 115 ILE A CA 1
ATOM 880 C C . ILE A 1 115 ? 3.460 -3.992 8.051 1.00 93.56 115 ILE A C 1
ATOM 882 O O . ILE A 1 115 ? 3.381 -2.803 7.748 1.00 93.56 115 ILE A O 1
ATOM 886 N N . ASN A 1 116 ? 4.624 -4.551 8.356 1.00 91.06 116 ASN A N 1
ATOM 887 C CA . ASN A 1 116 ? 5.875 -3.802 8.503 1.00 91.06 116 ASN A CA 1
ATOM 888 C C . ASN A 1 116 ? 6.741 -3.745 7.228 1.00 91.06 116 ASN A C 1
ATOM 890 O O . ASN A 1 116 ? 7.776 -3.078 7.220 1.00 91.06 116 ASN A O 1
ATOM 894 N N . GLN A 1 117 ? 6.361 -4.439 6.150 1.00 91.56 117 GLN A N 1
ATOM 895 C CA . GLN A 1 117 ? 7.125 -4.497 4.898 1.00 91.56 117 GLN A CA 1
ATOM 896 C C . GLN A 1 117 ? 6.254 -4.168 3.684 1.00 91.56 117 GLN A C 1
ATOM 898 O O . GLN A 1 117 ? 5.217 -4.790 3.462 1.00 91.56 117 GLN A O 1
ATOM 903 N N . PHE A 1 118 ? 6.748 -3.305 2.788 1.00 93.56 118 PHE A N 1
ATOM 904 C CA . PHE A 1 118 ? 6.051 -2.975 1.533 1.00 93.56 118 PHE A CA 1
ATOM 905 C C . PHE A 1 118 ? 5.826 -4.193 0.614 1.00 93.56 118 PHE A C 1
ATOM 907 O O . PHE A 1 118 ? 4.977 -4.185 -0.275 1.00 93.56 118 PHE A O 1
ATOM 914 N N . GLN A 1 119 ? 6.598 -5.261 0.804 1.00 94.06 119 GLN A N 1
ATOM 915 C CA . GLN A 1 119 ? 6.496 -6.492 0.022 1.00 94.06 119 GLN A CA 1
ATOM 916 C C . GLN A 1 119 ? 5.214 -7.271 0.345 1.00 94.06 119 GLN A C 1
ATOM 918 O O . GLN A 1 119 ? 4.700 -7.975 -0.528 1.00 94.06 119 GLN A O 1
ATOM 923 N N . MET A 1 120 ? 4.663 -7.097 1.553 1.00 94.69 120 MET A N 1
ATOM 924 C CA . MET A 1 120 ? 3.432 -7.759 1.993 1.00 94.69 120 MET A CA 1
ATOM 925 C C . MET A 1 120 ? 2.225 -7.340 1.153 1.00 94.69 120 MET A C 1
ATOM 927 O O . MET A 1 120 ? 1.334 -8.151 0.943 1.00 94.69 120 MET A O 1
ATOM 931 N N . PHE A 1 121 ? 2.223 -6.147 0.544 1.00 94.75 121 PHE A N 1
ATOM 932 C CA . PHE A 1 121 ? 1.155 -5.728 -0.378 1.00 94.75 121 PHE A CA 1
ATOM 933 C C . PHE A 1 121 ? 1.023 -6.621 -1.622 1.00 94.75 121 PHE A C 1
ATOM 935 O O . PHE A 1 121 ? -0.006 -6.606 -2.302 1.00 94.75 121 PHE A O 1
ATOM 942 N N . ARG A 1 122 ? 2.046 -7.426 -1.942 1.00 93.25 122 ARG A N 1
ATOM 943 C CA . ARG A 1 122 ? 1.961 -8.408 -3.0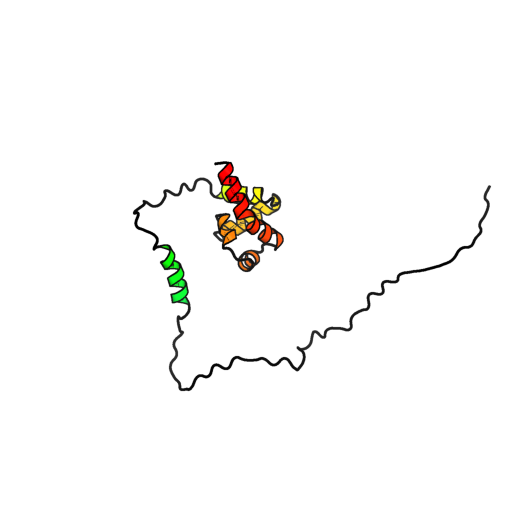30 1.00 93.25 122 ARG A CA 1
ATOM 944 C C . ARG A 1 122 ? 1.039 -9.573 -2.671 1.00 93.25 122 ARG A C 1
ATOM 946 O O . ARG A 1 122 ? 0.313 -10.051 -3.541 1.00 93.25 122 ARG A O 1
ATOM 953 N N . THR A 1 123 ? 1.080 -10.009 -1.416 1.00 92.00 123 THR A N 1
ATOM 954 C CA . THR A 1 123 ? 0.316 -11.148 -0.892 1.00 92.00 123 THR A CA 1
ATOM 955 C C . THR A 1 123 ? -0.968 -10.725 -0.187 1.00 92.00 123 THR A C 1
ATOM 957 O O . THR A 1 123 ? -1.905 -11.511 -0.156 1.00 92.00 123 THR A O 1
ATOM 960 N N . LEU A 1 124 ? -1.034 -9.492 0.323 1.00 93.19 124 LEU A N 1
ATOM 961 C CA . LEU A 1 124 ? -2.218 -8.928 0.963 1.00 93.19 124 LEU A CA 1
ATOM 962 C C . LEU A 1 124 ? -3.368 -8.829 -0.047 1.00 93.19 124 LEU A C 1
ATOM 964 O O . LEU A 1 124 ? -3.221 -8.238 -1.129 1.00 93.19 124 LEU A O 1
ATOM 968 N N . GLY A 1 125 ? -4.507 -9.431 0.297 1.00 92.19 125 GLY A N 1
ATOM 969 C CA . GLY A 1 125 ? -5.703 -9.427 -0.531 1.00 92.19 125 GLY A CA 1
ATOM 970 C C . GLY A 1 125 ? -6.302 -8.030 -0.671 1.00 92.19 125 GLY A C 1
ATOM 971 O O . GLY A 1 125 ? -6.094 -7.144 0.160 1.00 92.19 125 GLY A O 1
ATOM 972 N N . VAL A 1 126 ? -7.079 -7.821 -1.739 1.00 94.50 126 VAL A N 1
ATOM 973 C CA . VAL A 1 126 ? -7.863 -6.581 -1.898 1.00 94.50 126 VAL A CA 1
ATOM 974 C C . VAL A 1 126 ? -8.904 -6.470 -0.790 1.00 94.50 126 VAL A C 1
ATOM 976 O O . VAL A 1 126 ? -9.079 -5.385 -0.245 1.00 94.50 126 VAL A O 1
ATOM 979 N N . GLU A 1 127 ? -9.554 -7.582 -0.442 1.00 95.44 127 GLU A N 1
ATOM 980 C CA . GLU A 1 127 ? -10.560 -7.612 0.620 1.00 95.44 127 GLU A CA 1
ATOM 981 C C . GLU A 1 127 ? -9.937 -7.404 2.001 1.00 95.44 127 GLU A C 1
ATOM 983 O O . GLU A 1 127 ? -10.461 -6.606 2.770 1.00 95.44 127 GLU A O 1
ATOM 988 N N . ASP A 1 128 ? -8.766 -7.990 2.273 1.00 94.50 128 ASP A N 1
ATOM 989 C CA . ASP A 1 128 ? -8.028 -7.737 3.520 1.00 94.50 128 ASP A CA 1
ATOM 990 C C . ASP A 1 128 ? -7.647 -6.257 3.627 1.00 94.50 128 ASP A C 1
ATOM 992 O O . ASP A 1 128 ? -7.903 -5.602 4.631 1.00 94.50 128 ASP A O 1
ATOM 996 N N . SER A 1 129 ? -7.127 -5.679 2.539 1.00 93.50 129 SER A N 1
ATOM 997 C CA . SER A 1 129 ? -6.783 -4.253 2.496 1.00 93.50 129 SER A CA 1
ATOM 998 C C . SER A 1 129 ? -8.012 -3.347 2.661 1.00 93.50 129 SER A C 1
ATOM 1000 O O . SER A 1 129 ? -7.905 -2.245 3.193 1.00 93.50 129 SER A O 1
ATOM 1002 N N . ARG A 1 130 ? -9.188 -3.791 2.200 1.00 95.94 130 ARG A N 1
ATOM 1003 C CA . ARG A 1 130 ? -10.461 -3.083 2.385 1.00 95.94 130 ARG A CA 1
ATOM 1004 C C . ARG A 1 130 ? -10.959 -3.202 3.825 1.00 95.94 130 ARG A C 1
ATOM 1006 O O . ARG A 1 130 ? -11.491 -2.224 4.342 1.00 95.94 130 ARG A O 1
ATOM 1013 N N . ALA A 1 131 ? -10.771 -4.353 4.467 1.00 95.88 131 ALA A N 1
ATOM 1014 C CA . ALA A 1 131 ? -11.100 -4.566 5.875 1.00 95.88 131 ALA A CA 1
ATOM 1015 C C . ALA A 1 131 ? -10.269 -3.662 6.803 1.00 95.88 131 ALA A C 1
ATOM 1017 O O . ALA A 1 131 ? -10.780 -3.214 7.824 1.00 95.88 131 ALA A O 1
ATOM 1018 N N . LEU A 1 132 ? -9.048 -3.301 6.391 1.00 94.69 132 LEU A N 1
ATOM 1019 C CA . LEU A 1 132 ? -8.209 -2.285 7.046 1.00 94.69 132 LEU A CA 1
ATOM 1020 C C . LEU A 1 132 ? -8.703 -0.839 6.847 1.00 94.69 132 LEU A C 1
ATOM 1022 O O . LEU A 1 132 ? -8.089 0.100 7.341 1.00 94.69 132 LEU A O 1
ATOM 1026 N N . GLY A 1 133 ? -9.783 -0.629 6.091 1.00 94.88 133 GLY A N 1
ATOM 1027 C CA . GLY A 1 133 ? -10.341 0.698 5.829 1.00 94.88 133 GLY A CA 1
ATOM 1028 C C . GLY A 1 133 ? -9.684 1.447 4.667 1.00 94.88 133 GLY A C 1
ATOM 1029 O O . GLY A 1 133 ? -10.018 2.607 4.417 1.00 94.88 133 GLY A O 1
ATOM 1030 N N . PHE A 1 134 ? -8.789 0.817 3.898 1.00 95.50 134 PHE A N 1
ATOM 1031 C CA . PHE A 1 134 ? -8.178 1.490 2.755 1.00 95.50 134 PHE A CA 1
ATOM 1032 C C . PHE A 1 134 ? -9.156 1.645 1.591 1.00 95.50 134 PHE A C 1
ATOM 1034 O O . PHE A 1 134 ? -9.881 0.728 1.198 1.00 95.50 134 PHE A O 1
ATOM 1041 N N . ASN A 1 135 ? -9.130 2.823 0.968 1.00 95.25 135 ASN A N 1
ATOM 1042 C CA . ASN A 1 135 ? -9.899 3.049 -0.247 1.00 95.25 135 ASN A CA 1
ATOM 1043 C C . ASN A 1 135 ? -9.276 2.308 -1.445 1.00 95.25 135 ASN A C 1
ATOM 1045 O O . ASN A 1 135 ? -8.071 2.048 -1.494 1.00 95.25 135 ASN A O 1
ATOM 1049 N N . ILE A 1 136 ? -10.090 2.032 -2.466 1.00 95.81 136 ILE A N 1
ATOM 1050 C CA . ILE A 1 136 ? -9.659 1.282 -3.655 1.00 95.81 136 ILE A CA 1
ATOM 1051 C C . ILE A 1 136 ? -8.457 1.917 -4.379 1.00 95.81 136 ILE A C 1
ATOM 1053 O O . ILE A 1 136 ? -7.614 1.210 -4.929 1.00 95.81 136 ILE A O 1
ATOM 1057 N N . GLY A 1 137 ? -8.346 3.248 -4.354 1.00 95.69 137 GLY A N 1
ATOM 1058 C CA . GLY A 1 137 ? -7.241 3.979 -4.970 1.00 95.69 137 GLY A CA 1
ATOM 1059 C C . GLY A 1 137 ? -5.915 3.771 -4.236 1.00 95.69 137 GLY A C 1
ATOM 1060 O O . GLY A 1 137 ? -4.889 3.542 -4.874 1.00 95.69 137 GLY A O 1
ATOM 1061 N N . VAL A 1 138 ? -5.936 3.801 -2.905 1.00 95.44 138 VAL A N 1
ATOM 1062 C CA . VAL A 1 138 ? -4.788 3.525 -2.036 1.00 95.44 138 VAL A CA 1
ATOM 1063 C C . VAL A 1 138 ? -4.372 2.069 -2.197 1.00 95.44 138 VAL A C 1
ATOM 1065 O O . VAL A 1 138 ? -3.204 1.821 -2.477 1.00 95.44 138 VAL A O 1
ATOM 1068 N N . ILE A 1 139 ? -5.317 1.124 -2.158 1.00 96.00 139 ILE A N 1
ATOM 1069 C CA . ILE A 1 139 ? -5.044 -0.304 -2.394 1.00 96.00 139 ILE A CA 1
ATOM 1070 C C . ILE A 1 139 ? -4.360 -0.502 -3.752 1.00 96.00 139 ILE A C 1
ATOM 1072 O O . ILE A 1 139 ? -3.314 -1.143 -3.845 1.00 96.00 139 ILE A O 1
ATOM 1076 N N . SER A 1 140 ? -4.905 0.097 -4.813 1.00 96.62 140 SER A N 1
ATOM 1077 C CA . SER A 1 140 ? -4.325 0.016 -6.157 1.00 96.62 140 SER A CA 1
ATOM 1078 C C . SER A 1 140 ? -2.896 0.566 -6.199 1.00 96.62 140 SER A C 1
ATOM 1080 O O . SER A 1 140 ? -1.993 -0.092 -6.722 1.00 96.62 140 SER A O 1
ATOM 1082 N N . LYS A 1 141 ? -2.649 1.736 -5.594 1.00 96.00 141 LYS A N 1
ATOM 1083 C CA . LYS A 1 141 ? -1.302 2.321 -5.503 1.00 96.00 141 LYS A CA 1
ATOM 1084 C C . LYS A 1 141 ? -0.338 1.423 -4.729 1.00 96.00 141 LYS A C 1
ATOM 1086 O O . LYS A 1 141 ? 0.769 1.190 -5.213 1.00 96.00 141 LYS A O 1
ATOM 1091 N N . LEU A 1 142 ? -0.749 0.910 -3.573 1.00 95.56 142 LEU A N 1
ATOM 1092 C CA . LEU A 1 142 ? 0.080 0.060 -2.721 1.00 95.56 142 LEU A CA 1
ATOM 1093 C C . LEU A 1 142 ? 0.480 -1.233 -3.425 1.00 95.56 142 LEU A C 1
ATOM 1095 O O . LEU A 1 142 ? 1.623 -1.648 -3.300 1.00 95.56 142 LEU A O 1
ATOM 1099 N N . ARG A 1 143 ? -0.408 -1.858 -4.201 1.00 95.88 143 ARG A N 1
ATOM 1100 C CA . ARG A 1 143 ? -0.100 -3.139 -4.860 1.00 95.88 143 ARG A CA 1
ATOM 1101 C C . ARG A 1 143 ? 0.684 -2.961 -6.159 1.00 95.88 143 ARG A C 1
ATOM 1103 O O . ARG A 1 143 ? 1.666 -3.663 -6.394 1.00 95.88 143 ARG A O 1
ATOM 1110 N N . ASN A 1 144 ? 0.305 -1.987 -6.987 1.00 95.88 144 ASN A N 1
ATOM 1111 C CA . ASN A 1 144 ? 0.898 -1.804 -8.318 1.00 95.88 144 ASN A CA 1
ATOM 1112 C C . ASN A 1 144 ? 2.337 -1.270 -8.289 1.00 95.88 144 ASN A C 1
ATOM 1114 O O . ASN A 1 144 ? 3.062 -1.393 -9.279 1.00 95.88 144 ASN A O 1
ATOM 1118 N N . ASN A 1 145 ? 2.765 -0.667 -7.178 1.00 96.38 145 ASN A N 1
ATOM 1119 C CA . ASN A 1 145 ? 4.090 -0.059 -7.073 1.00 96.38 145 ASN A CA 1
ATOM 1120 C C . ASN A 1 145 ? 5.123 -0.918 -6.332 1.00 96.38 145 ASN A C 1
ATOM 1122 O O . ASN A 1 145 ? 6.297 -0.555 -6.355 1.00 96.38 145 ASN A O 1
ATOM 1126 N N . VAL A 1 146 ? 4.755 -2.084 -5.782 1.00 95.00 146 VAL A N 1
ATOM 1127 C CA . VAL A 1 146 ? 5.692 -2.960 -5.045 1.00 95.00 146 VAL A CA 1
ATOM 1128 C C . VAL A 1 146 ? 6.904 -3.328 -5.902 1.00 95.00 146 VAL A C 1
ATOM 1130 O O . VAL A 1 146 ? 8.051 -3.175 -5.483 1.00 95.00 146 VAL A O 1
ATOM 1133 N N . ALA A 1 147 ? 6.664 -3.783 -7.136 1.00 94.94 147 ALA A N 1
ATOM 1134 C CA . ALA A 1 147 ? 7.733 -4.176 -8.052 1.00 94.94 147 ALA A CA 1
ATOM 1135 C C . ALA A 1 147 ? 8.589 -2.977 -8.492 1.00 94.94 147 ALA A C 1
ATOM 1137 O O . ALA A 1 147 ? 9.810 -3.092 -8.596 1.00 94.94 147 ALA A O 1
ATOM 1138 N N . LYS A 1 148 ? 7.956 -1.816 -8.707 1.00 95.62 148 LYS A N 1
ATOM 1139 C CA . LYS A 1 148 ? 8.641 -0.581 -9.108 1.00 95.62 148 LYS A CA 1
ATOM 1140 C C . LYS A 1 148 ? 9.552 -0.069 -8.002 1.00 95.62 148 LYS A C 1
ATOM 1142 O O . LYS A 1 148 ? 10.690 0.287 -8.280 1.00 95.62 148 LYS A O 1
ATOM 1147 N N . TYR A 1 149 ? 9.078 -0.091 -6.761 1.00 95.31 149 TYR A N 1
ATOM 1148 C CA . TYR A 1 149 ? 9.876 0.323 -5.618 1.00 95.31 149 TYR A CA 1
ATOM 1149 C C . TYR A 1 149 ? 11.032 -0.638 -5.358 1.00 95.31 149 TYR A C 1
ATOM 1151 O O . TYR A 1 149 ? 12.158 -0.199 -5.173 1.00 95.31 149 TYR A O 1
ATOM 1159 N N . LYS A 1 150 ? 10.812 -1.954 -5.476 1.00 93.06 150 LYS A N 1
ATOM 1160 C CA . LYS A 1 150 ? 11.910 -2.930 -5.408 1.00 93.06 150 LYS A CA 1
ATOM 1161 C C . LYS A 1 150 ? 12.999 -2.647 -6.454 1.00 93.06 150 LYS A C 1
ATOM 1163 O O . LYS A 1 150 ? 14.182 -2.702 -6.135 1.00 93.06 150 LYS A O 1
ATOM 1168 N N . ALA A 1 151 ? 12.605 -2.332 -7.688 1.00 94.31 151 ALA A N 1
ATOM 1169 C CA . ALA A 1 151 ? 13.545 -1.959 -8.744 1.00 94.31 151 ALA A CA 1
ATOM 1170 C C . ALA A 1 151 ? 14.226 -0.605 -8.483 1.00 94.31 151 ALA A C 1
ATOM 1172 O O . ALA A 1 151 ? 15.381 -0.432 -8.855 1.00 94.31 151 ALA A O 1
ATOM 1173 N N . HIS A 1 152 ? 13.532 0.345 -7.850 1.00 93.00 152 HIS A N 1
ATOM 1174 C CA . HIS A 1 152 ? 14.111 1.614 -7.413 1.00 93.00 152 HIS A CA 1
ATOM 1175 C C . HIS A 1 152 ? 15.199 1.380 -6.358 1.00 93.00 152 HIS A C 1
ATOM 1177 O O . HIS A 1 152 ? 16.320 1.838 -6.545 1.00 93.00 152 HIS A O 1
ATOM 1183 N N . LEU A 1 153 ? 14.926 0.573 -5.331 1.00 91.62 153 LEU A N 1
ATOM 1184 C CA . LEU A 1 153 ? 15.916 0.236 -4.305 1.00 91.62 153 LEU A CA 1
ATOM 1185 C C . LEU A 1 153 ? 17.165 -0.420 -4.906 1.00 91.62 153 LEU A C 1
ATOM 1187 O O . LEU A 1 153 ? 18.273 -0.007 -4.595 1.00 91.62 153 LEU A O 1
ATOM 1191 N N . ALA A 1 154 ? 17.001 -1.364 -5.837 1.00 90.62 154 ALA A N 1
ATOM 1192 C CA . ALA A 1 154 ? 18.128 -2.040 -6.488 1.00 90.62 154 ALA A CA 1
ATOM 1193 C C . ALA A 1 154 ? 19.022 -1.118 -7.343 1.00 90.62 154 ALA A C 1
ATOM 1195 O O . ALA A 1 154 ? 20.135 -1.503 -7.677 1.00 90.62 154 ALA A O 1
ATOM 1196 N N . LYS A 1 155 ? 18.537 0.067 -7.735 1.00 90.94 155 LYS A N 1
ATOM 1197 C CA . LYS A 1 155 ? 19.321 1.068 -8.481 1.00 90.94 155 LYS A CA 1
ATOM 1198 C C . LYS A 1 155 ? 20.052 2.056 -7.576 1.00 90.94 155 LYS A C 1
ATOM 1200 O O . LYS A 1 155 ? 20.969 2.723 -8.039 1.00 90.94 155 LYS A O 1
ATOM 1205 N N . HIS A 1 156 ? 19.593 2.196 -6.337 1.00 78.56 156 HIS A N 1
ATOM 1206 C CA . HIS A 1 156 ? 20.089 3.170 -5.365 1.00 78.56 156 HIS A CA 1
ATOM 1207 C C . HIS A 1 156 ? 20.777 2.501 -4.162 1.00 78.56 156 HIS A C 1
ATOM 1209 O O . HIS A 1 156 ? 21.035 3.168 -3.163 1.00 78.56 156 HIS A O 1
ATOM 1215 N N . THR A 1 157 ? 21.062 1.199 -4.269 1.00 57.22 157 THR A N 1
ATOM 1216 C CA . THR A 1 157 ? 21.887 0.410 -3.342 1.00 57.22 157 THR A CA 1
ATOM 1217 C C . THR A 1 157 ? 23.199 0.078 -4.032 1.00 57.22 157 THR A C 1
ATOM 1219 O O . THR A 1 157 ? 24.246 0.157 -3.358 1.00 57.22 157 THR A O 1
#

Radius of gyration: 31.34 Å; chains: 1; bounding box: 64×105×53 Å

pLDDT: mean 70.42, std 21.54, range [35.88, 96.62]

Sequence (157 aa):
MKPGLSSQGNRGVGYNLQCARVPGVSLTSPPANLQFLSRKKHNNGNPTVETNSPGNLVEIAKWFMNQNNGANKRLLPPSSKYGNTSNSLQDYLAFIAIAPHKREEILDILIDNDINQFQMFRTLGVEDSRALGFNIGVISKLRNNVAKYKAHLAKHT

Secondary structure (DSSP, 8-state):
---------------------PPP--SS---TT---------------------TTHHHHHHHHHGGG-S--------------HHHHHHHHHHHTT--HHHHHHHHHHHHHTT---GGGGGTS-HHHHHHTT--HHHHHHHHHTHHHHHHHHHH--

Organism: NCBI:txid200324

Foldseek 3Di:
DDDDDDDDDDDDDDPPPPPPDPPDDPPPDDDPPPDPPDPDDDDDDDDDDDDDDPPPVVVVVVVVVVVPPDDDDPDDDPPPPPPCLLCQQLVLCVVLPDPPVCSVVVSVLCVVVVNSHLLCLCVQDPVNCVVSVDDPVVSCSSHVCSVVVVVVVVVVD